Protein AF-A0AAD7DRH5-F1 (afdb_monomer)

Foldseek 3Di:
DPDDDDDQVLLVVLVVCVVVVNDLVVSCVVSVHDSVLSVVQVVCCVVPVGSDDDDPDDPDDQPDDPVLLVVLVVVCVVPVPDDLVNSQVVSCVVPVDRDDSVSNVVSD

Mean predicted aligned error: 7.99 Å

Organism: NCBI:txid1033252

Nearest PDB structures (foldseek):
  1mdm-assembly1_A  TM=5.643E-01  e=6.238E-05  Homo sapiens
  6pax-assembly1_A  TM=5.504E-01  e=7.383E-05  Homo sapiens
  1pdn-assembly1_C  TM=5.271E-01  e=7.383E-05  Drosophila melanogaster
  8b9x-assembly2_B  TM=4.716E-01  e=9.264E-02  Homo sapiens
  2k27-assembly1_A  TM=3.520E-01  e=1.922E-02  unclassified

pLDDT: mean 91.12, std 7.11, range [46.94, 96.62]

Radius of gyration: 24.06 Å; Cα contacts (8 Å, |Δi|>4): 76; chains: 1; bounding box: 48×26×57 Å

InterPro domains:
  IPR009057 Homedomain-like superfamily [SSF46689] (3-108)

Sequence (108 aa):
GNQRHISPELKRLVVVMNANCVPNPVIAVATGFHPRTVHRILETWCNTGNVVRIPLELGRPRILTSLDVSFLEGLVERTPDIYTFELQNALYAATGLEVSKNTICNTL

Solvent-accessible surface area (backbone atoms only — not comparable to full-atom values): 6775 Å² total; per-residue (Å²): 131,93,80,74,90,77,58,68,68,63,47,45,50,55,51,54,43,45,76,71,71,48,54,65,73,58,50,19,65,76,70,71,41,57,60,69,56,53,51,52,42,49,52,40,28,75,74,65,79,33,73,63,90,75,72,93,58,90,69,77,82,73,87,70,48,75,67,55,50,53,52,53,49,54,49,39,75,75,36,75,85,63,49,64,68,56,54,41,50,51,43,27,72,74,71,69,50,88,67,55,62,67,57,52,68,76,69,111

Structure (mmCIF, N/CA/C/O backbone):
data_AF-A0AAD7DRH5-F1
#
_entry.id   AF-A0AAD7DRH5-F1
#
loop_
_atom_site.group_PDB
_atom_site.id
_atom_site.type_symbol
_atom_site.label_atom_id
_atom_site.label_alt_id
_atom_site.label_comp_id
_atom_site.label_asym_id
_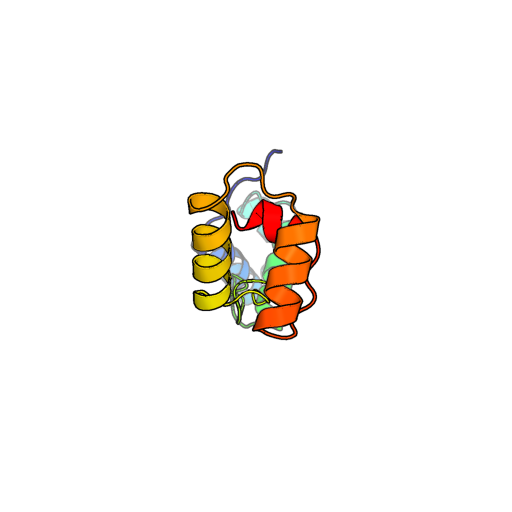atom_site.label_entity_id
_atom_site.label_seq_id
_atom_site.pdbx_PDB_ins_code
_atom_site.Cartn_x
_atom_site.Cartn_y
_atom_site.Cartn_z
_atom_site.occupancy
_atom_site.B_iso_or_equiv
_atom_site.auth_seq_id
_atom_site.auth_comp_id
_atom_site.auth_asym_id
_atom_site.auth_atom_id
_atom_site.pdbx_PDB_model_num
ATOM 1 N N . GLY A 1 1 ? 9.872 14.018 -2.523 1.00 46.94 1 GLY A N 1
ATOM 2 C CA . GLY A 1 1 ? 10.383 12.868 -3.294 1.00 46.94 1 GLY A CA 1
ATOM 3 C C . GLY A 1 1 ? 10.143 13.110 -4.770 1.00 46.94 1 GLY A C 1
ATOM 4 O O . GLY A 1 1 ? 9.019 13.421 -5.129 1.00 46.94 1 GLY A O 1
ATOM 5 N N . ASN A 1 2 ? 11.170 12.996 -5.616 1.00 65.00 2 ASN A N 1
ATOM 6 C CA . ASN A 1 2 ? 11.095 13.285 -7.059 1.00 65.00 2 ASN A CA 1
ATOM 7 C C . ASN A 1 2 ? 10.567 12.085 -7.868 1.00 65.00 2 ASN A C 1
ATOM 9 O O . ASN A 1 2 ? 11.213 11.624 -8.808 1.00 65.00 2 ASN A O 1
ATOM 13 N N . GLN A 1 3 ? 9.416 11.532 -7.484 1.00 62.97 3 GLN A N 1
ATOM 14 C CA . GLN A 1 3 ? 8.781 10.476 -8.270 1.00 62.97 3 GLN A CA 1
ATOM 15 C C . GLN A 1 3 ? 8.033 11.115 -9.442 1.00 62.97 3 GLN A C 1
ATOM 17 O O . GLN A 1 3 ? 6.992 11.737 -9.261 1.00 62.97 3 GLN A O 1
ATOM 22 N N . ARG A 1 4 ? 8.584 10.986 -10.652 1.00 74.50 4 ARG A N 1
ATOM 23 C CA . ARG A 1 4 ? 7.879 11.346 -11.887 1.00 74.50 4 ARG A CA 1
ATOM 24 C C . ARG A 1 4 ? 7.111 10.130 -12.385 1.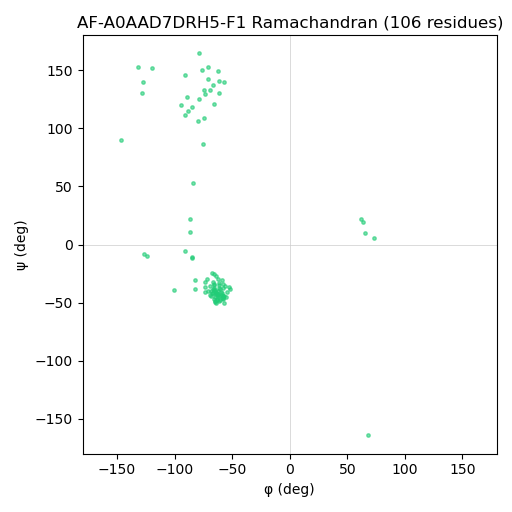00 74.50 4 ARG A C 1
ATOM 26 O O . ARG A 1 4 ? 7.693 9.057 -12.548 1.00 74.50 4 ARG A O 1
ATOM 33 N N . HIS A 1 5 ? 5.814 10.297 -12.621 1.00 82.94 5 HIS A N 1
ATOM 34 C CA . HIS A 1 5 ? 5.009 9.256 -13.246 1.00 82.94 5 HIS A CA 1
ATOM 35 C C . HIS A 1 5 ? 5.482 9.047 -14.690 1.00 82.94 5 HIS A C 1
ATOM 37 O O . HIS A 1 5 ? 5.473 9.976 -15.495 1.00 82.94 5 HIS A O 1
ATOM 43 N N . ILE A 1 6 ? 5.907 7.825 -15.009 1.00 87.00 6 ILE A N 1
ATOM 44 C CA . ILE A 1 6 ? 6.275 7.430 -16.371 1.00 87.00 6 ILE A CA 1
ATOM 45 C C . ILE A 1 6 ? 5.049 6.791 -17.008 1.00 87.00 6 ILE A C 1
ATOM 47 O O . ILE A 1 6 ? 4.559 5.773 -16.504 1.00 87.00 6 ILE A O 1
ATOM 51 N N . SER A 1 7 ? 4.583 7.373 -18.113 1.00 90.00 7 SER A N 1
ATOM 52 C CA . SER A 1 7 ? 3.406 6.875 -18.814 1.00 90.00 7 SER A CA 1
ATOM 53 C C . SER A 1 7 ? 3.622 5.441 -19.334 1.00 90.00 7 SER A C 1
ATOM 55 O O . SER A 1 7 ? 4.757 5.049 -19.639 1.00 90.00 7 SER A O 1
ATOM 57 N N . PRO A 1 8 ? 2.564 4.617 -19.422 1.00 90.94 8 PRO A N 1
ATOM 58 C CA . PRO A 1 8 ? 2.667 3.261 -19.953 1.00 90.94 8 PRO A CA 1
ATOM 59 C C . PRO A 1 8 ? 3.209 3.218 -21.386 1.00 90.94 8 PRO A C 1
ATOM 61 O O . PRO A 1 8 ? 3.948 2.296 -21.720 1.00 90.94 8 PRO A O 1
ATOM 64 N N . GLU A 1 9 ? 2.899 4.215 -22.219 1.00 92.31 9 GLU A N 1
ATOM 65 C CA . GLU A 1 9 ? 3.367 4.298 -23.610 1.00 92.31 9 GLU A CA 1
ATOM 66 C C . GLU A 1 9 ? 4.894 4.365 -23.684 1.00 92.31 9 GLU A C 1
ATOM 68 O O . GLU A 1 9 ? 5.510 3.615 -24.439 1.00 92.31 9 GLU A O 1
ATOM 73 N N . LEU A 1 10 ? 5.522 5.182 -22.834 1.00 92.50 10 LEU A N 1
ATOM 74 C CA . LEU A 1 10 ? 6.982 5.286 -22.785 1.00 92.50 10 LEU A CA 1
ATOM 75 C C . LEU A 1 10 ? 7.641 3.991 -22.296 1.00 92.50 10 LEU A C 1
ATOM 77 O O . LEU A 1 10 ? 8.732 3.637 -22.739 1.00 92.50 10 LEU A O 1
ATOM 81 N N . LYS A 1 11 ? 6.978 3.241 -21.408 1.00 93.94 11 LYS A N 1
ATOM 82 C CA . LYS A 1 11 ? 7.463 1.917 -20.987 1.00 93.94 11 LYS A CA 1
ATOM 83 C C . LYS A 1 11 ? 7.353 0.894 -22.120 1.00 93.94 11 LYS A C 1
ATOM 85 O O . LYS A 1 11 ? 8.239 0.057 -22.255 1.00 93.94 11 LYS A O 1
ATOM 90 N N . ARG A 1 12 ? 6.307 0.972 -22.954 1.00 95.19 12 ARG A N 1
ATOM 91 C CA . ARG A 1 12 ? 6.177 0.126 -24.156 1.00 95.19 12 ARG A CA 1
ATOM 92 C C . ARG A 1 12 ? 7.274 0.422 -25.169 1.00 95.19 12 ARG A C 1
ATOM 94 O O . ARG A 1 12 ? 7.820 -0.521 -25.725 1.00 95.19 12 ARG A O 1
ATOM 101 N N . LEU A 1 13 ? 7.653 1.690 -25.349 1.00 94.75 13 LEU A N 1
ATOM 102 C CA . LEU A 1 13 ? 8.771 2.058 -26.223 1.00 94.75 13 LEU A CA 1
ATOM 103 C C . LEU A 1 13 ? 10.066 1.332 -25.822 1.00 94.75 13 LEU A C 1
ATOM 105 O O . LEU A 1 13 ? 10.723 0.751 -26.677 1.00 94.75 13 LEU A O 1
ATOM 109 N N . VAL A 1 14 ? 10.386 1.284 -24.523 1.00 94.56 14 VAL A N 1
ATOM 110 C CA . VAL A 1 14 ? 11.552 0.544 -23.999 1.00 94.56 14 VAL A CA 1
ATOM 111 C C . VAL A 1 14 ? 11.507 -0.939 -24.383 1.00 94.56 14 VAL A C 1
ATOM 113 O O . VAL A 1 14 ? 12.515 -1.488 -24.826 1.00 94.56 14 VAL A O 1
ATOM 116 N N . VAL A 1 15 ? 10.343 -1.580 -24.248 1.00 95.25 15 VAL A N 1
ATOM 117 C CA . VAL A 1 15 ? 10.151 -2.991 -24.624 1.00 95.25 15 VAL A CA 1
ATOM 118 C C . VAL A 1 15 ? 10.321 -3.190 -26.130 1.00 95.25 15 VAL A C 1
ATOM 120 O O . VAL A 1 15 ? 11.029 -4.103 -26.544 1.00 95.25 15 VAL A O 1
ATOM 123 N N . VAL A 1 16 ? 9.733 -2.318 -26.955 1.00 96.19 16 VAL A N 1
ATOM 124 C CA . VAL A 1 16 ? 9.859 -2.380 -28.420 1.00 96.19 16 VAL A CA 1
ATOM 125 C C . VAL A 1 16 ? 11.315 -2.206 -28.852 1.00 96.19 16 VAL A C 1
ATOM 127 O O . VAL A 1 16 ? 11.794 -2.960 -29.694 1.00 96.19 16 VAL A O 1
ATOM 130 N N . MET A 1 17 ? 12.054 -1.262 -28.265 1.00 95.50 17 MET A N 1
ATOM 131 C CA . MET A 1 17 ? 13.478 -1.080 -28.567 1.00 95.50 17 MET A CA 1
ATOM 132 C C . MET A 1 17 ? 14.298 -2.322 -28.200 1.00 95.50 17 MET A C 1
ATOM 134 O O . MET A 1 17 ? 15.136 -2.756 -28.986 1.00 95.50 17 MET A O 1
ATOM 138 N N . ASN A 1 18 ? 14.029 -2.930 -27.043 1.00 95.38 18 ASN A N 1
ATOM 139 C CA . ASN A 1 18 ? 14.710 -4.156 -26.634 1.00 95.38 18 ASN A CA 1
ATOM 140 C C . ASN A 1 18 ? 14.380 -5.346 -27.553 1.00 95.38 18 ASN A C 1
ATOM 142 O O . ASN A 1 18 ? 15.284 -6.092 -27.918 1.00 95.38 18 ASN A O 1
ATOM 146 N N . ALA A 1 19 ? 13.124 -5.475 -27.995 1.00 94.06 19 ALA A N 1
ATOM 147 C CA . ALA A 1 19 ? 12.701 -6.500 -28.952 1.00 94.06 19 ALA A CA 1
ATOM 148 C C . ALA A 1 19 ? 13.368 -6.346 -30.333 1.00 94.06 19 ALA A C 1
ATOM 150 O O . ALA A 1 19 ? 13.584 -7.335 -31.024 1.00 94.06 19 ALA A O 1
ATOM 151 N N . ASN A 1 20 ? 13.751 -5.122 -30.707 1.00 95.69 20 ASN A N 1
ATOM 152 C CA . ASN A 1 20 ? 14.542 -4.824 -31.906 1.00 95.69 20 ASN A CA 1
ATOM 153 C C . ASN A 1 20 ? 16.065 -4.926 -31.667 1.00 95.69 20 ASN A C 1
ATOM 155 O O . ASN A 1 20 ? 16.849 -4.319 -32.393 1.00 95.69 20 ASN A O 1
ATOM 159 N N . CYS A 1 21 ? 16.495 -5.665 -30.639 1.00 92.75 21 CYS A N 1
ATOM 160 C CA . CYS A 1 21 ? 17.902 -5.907 -30.300 1.00 92.75 21 CYS A CA 1
ATOM 161 C C . CYS A 1 21 ? 18.715 -4.646 -29.947 1.00 92.75 21 CYS A C 1
ATOM 163 O O . CYS A 1 21 ? 19.946 -4.667 -30.010 1.00 92.75 21 CYS A O 1
ATOM 165 N N . VAL 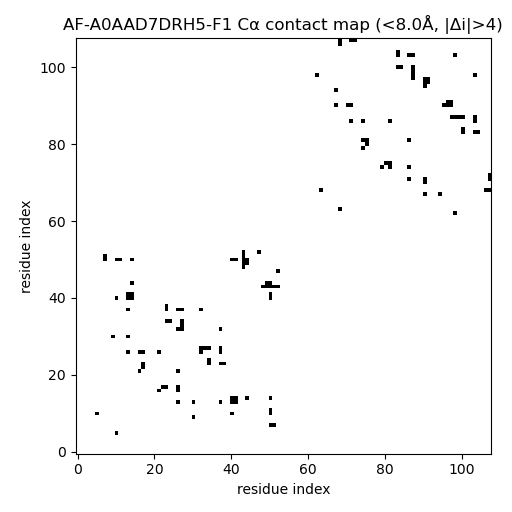A 1 22 ? 18.068 -3.547 -29.538 1.00 94.50 22 VAL A N 1
ATOM 166 C CA . VAL A 1 22 ? 18.792 -2.362 -29.058 1.00 94.50 22 VAL A CA 1
ATOM 167 C C . VAL A 1 22 ? 19.361 -2.648 -27.660 1.00 94.50 22 VAL A C 1
ATOM 169 O O . VAL A 1 22 ? 18.620 -3.071 -26.766 1.00 94.50 22 VAL A O 1
ATOM 172 N N . PRO A 1 23 ? 20.660 -2.404 -27.415 1.00 94.06 23 PRO A N 1
ATOM 173 C CA . PRO A 1 23 ? 21.264 -2.666 -26.115 1.00 94.06 23 PRO A CA 1
ATOM 174 C C . PRO A 1 23 ? 20.777 -1.669 -25.049 1.00 94.06 23 PRO A C 1
ATOM 176 O O . PRO A 1 23 ? 20.635 -0.471 -25.301 1.00 94.06 23 PRO A O 1
ATOM 179 N N . ASN A 1 24 ? 20.583 -2.150 -23.817 1.00 92.75 24 ASN A N 1
ATOM 180 C CA . ASN A 1 24 ? 20.009 -1.378 -22.704 1.00 92.75 24 ASN A CA 1
ATOM 181 C C . ASN A 1 24 ? 20.669 -0.007 -22.430 1.00 92.75 24 ASN A C 1
ATOM 183 O O . ASN A 1 24 ? 19.929 0.934 -22.133 1.00 92.75 24 ASN A O 1
ATOM 187 N N . PRO A 1 25 ? 22.008 0.167 -22.528 1.00 93.75 25 PRO A N 1
ATOM 188 C CA . PRO A 1 25 ? 22.634 1.480 -22.362 1.00 93.75 25 PRO A CA 1
ATOM 189 C C . PRO A 1 25 ? 22.171 2.500 -23.409 1.00 93.75 25 PRO A C 1
ATOM 191 O O . PRO A 1 25 ? 21.954 3.661 -23.079 1.00 93.75 25 PRO A O 1
ATOM 194 N N . VAL A 1 26 ? 21.961 2.061 -24.653 1.00 94.31 26 VAL A N 1
ATOM 195 C CA . VAL A 1 26 ? 21.485 2.922 -25.746 1.00 94.31 26 VAL A CA 1
ATOM 196 C C . VAL A 1 26 ? 20.020 3.289 -25.534 1.00 94.31 26 VAL A C 1
ATOM 198 O O . VAL A 1 26 ? 19.655 4.450 -25.699 1.00 94.31 26 VAL A O 1
ATOM 201 N N . ILE A 1 27 ? 19.198 2.338 -25.081 1.00 93.44 27 ILE A N 1
ATOM 202 C CA . ILE A 1 27 ? 17.801 2.603 -24.708 1.00 93.44 27 ILE A CA 1
ATOM 203 C C . ILE A 1 27 ? 17.736 3.666 -23.605 1.00 93.44 27 ILE A C 1
ATOM 205 O O . ILE A 1 27 ? 16.977 4.620 -23.723 1.00 93.44 27 ILE A O 1
ATOM 209 N N . ALA A 1 28 ? 18.562 3.543 -22.561 1.00 93.75 28 ALA A N 1
ATOM 210 C CA . ALA A 1 28 ? 18.600 4.495 -21.451 1.00 93.75 28 ALA A CA 1
ATOM 211 C C . ALA A 1 28 ? 18.924 5.927 -21.912 1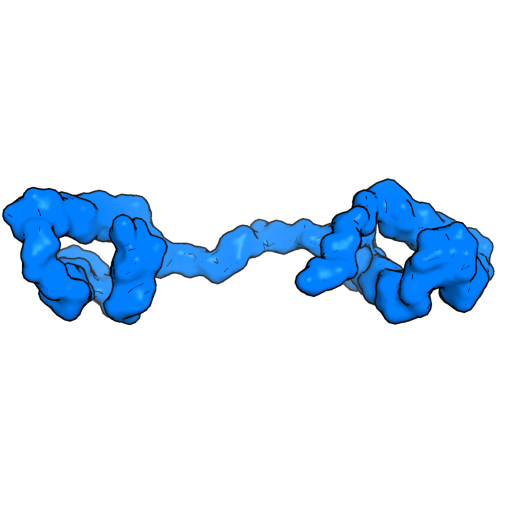.00 93.75 28 ALA A C 1
ATOM 213 O O . ALA A 1 28 ? 18.262 6.873 -21.483 1.00 93.75 28 ALA A O 1
ATOM 214 N N . VAL A 1 29 ? 19.899 6.079 -22.816 1.00 94.06 29 VAL A N 1
ATOM 215 C CA . VAL A 1 29 ? 20.255 7.378 -23.407 1.00 94.06 29 VAL A CA 1
ATOM 216 C C . VAL A 1 29 ? 19.112 7.918 -24.269 1.00 94.06 29 VAL A C 1
ATOM 218 O O . VAL A 1 29 ? 18.726 9.072 -24.109 1.00 94.06 29 VAL A O 1
ATOM 221 N N . ALA A 1 30 ? 18.527 7.086 -25.133 1.00 92.62 30 ALA A N 1
ATOM 222 C CA . ALA A 1 30 ? 17.467 7.493 -26.052 1.00 92.62 30 ALA A CA 1
ATOM 223 C C . ALA A 1 30 ? 16.159 7.883 -25.342 1.00 92.62 30 ALA A C 1
ATOM 225 O O . ALA A 1 30 ? 15.500 8.836 -25.748 1.00 92.62 30 ALA A O 1
ATOM 226 N N . THR A 1 31 ? 15.776 7.173 -24.276 1.00 89.94 31 THR A N 1
ATOM 227 C CA . THR A 1 31 ? 14.550 7.471 -23.517 1.00 89.94 31 THR A CA 1
ATOM 228 C C . THR A 1 31 ? 14.776 8.438 -22.353 1.00 89.94 31 THR A C 1
ATOM 230 O O . THR A 1 31 ? 13.821 8.795 -21.665 1.00 89.94 31 THR A O 1
ATOM 233 N N . GLY A 1 32 ? 16.027 8.817 -22.067 1.00 91.12 32 GLY A N 1
ATOM 234 C CA . GLY A 1 32 ? 16.393 9.631 -20.902 1.00 91.12 32 GLY A CA 1
ATOM 235 C C . GLY A 1 32 ? 16.118 8.947 -19.557 1.00 91.12 32 GLY A C 1
ATOM 236 O O . GLY A 1 32 ? 15.999 9.613 -18.526 1.00 91.12 32 GLY A O 1
ATOM 237 N N . PHE A 1 33 ? 15.969 7.619 -19.544 1.00 91.44 33 PHE A N 1
ATOM 238 C CA . PHE A 1 33 ? 15.713 6.861 -18.324 1.00 91.44 33 PHE A CA 1
ATOM 239 C C . PHE A 1 33 ? 17.010 6.408 -17.676 1.00 91.44 33 PHE A C 1
ATOM 241 O O . PHE A 1 33 ? 17.968 6.021 -18.335 1.00 91.44 33 PHE A O 1
ATOM 248 N N . HIS A 1 34 ? 17.015 6.364 -16.346 1.00 92.44 34 HIS A N 1
ATOM 249 C CA . HIS A 1 34 ? 18.110 5.737 -15.624 1.00 92.44 34 HIS A CA 1
ATOM 250 C C . HIS A 1 34 ? 18.204 4.239 -16.006 1.00 92.44 34 HIS A C 1
ATOM 252 O O . HIS A 1 34 ? 17.162 3.579 -16.069 1.00 92.44 34 HIS A O 1
ATOM 258 N N . PRO A 1 35 ? 19.404 3.648 -16.176 1.00 93.25 35 PRO A N 1
ATOM 259 C CA . PRO A 1 35 ? 19.563 2.239 -16.567 1.00 93.25 35 PRO A CA 1
ATOM 260 C C . PRO A 1 35 ? 18.794 1.245 -15.681 1.00 93.25 35 PRO A C 1
ATOM 262 O O . PRO A 1 35 ? 18.199 0.289 -16.170 1.00 93.25 35 PRO A O 1
ATOM 265 N N . ARG A 1 36 ? 18.721 1.517 -14.370 1.00 93.38 36 ARG A N 1
ATOM 266 C CA . ARG A 1 36 ? 17.884 0.752 -13.419 1.00 93.38 36 ARG A CA 1
ATOM 267 C C . ARG A 1 36 ? 16.395 0.740 -13.790 1.00 93.38 36 ARG A C 1
ATOM 269 O O . ARG A 1 36 ? 15.737 -0.276 -13.608 1.00 93.38 36 ARG A O 1
ATOM 276 N N . THR A 1 37 ? 15.860 1.849 -14.299 1.00 92.81 37 THR A N 1
ATOM 277 C CA . THR A 1 37 ? 14.458 1.947 -14.734 1.00 92.81 37 THR A CA 1
ATOM 278 C C . THR A 1 37 ? 14.219 1.088 -15.967 1.00 92.81 37 THR A C 1
ATOM 280 O O . THR A 1 37 ? 13.245 0.343 -15.993 1.00 92.81 37 THR A O 1
ATOM 283 N N . VAL A 1 38 ? 15.129 1.141 -16.946 1.00 94.69 38 VAL A N 1
ATOM 284 C CA . VAL A 1 38 ? 15.086 0.285 -18.143 1.00 94.69 38 VAL A CA 1
ATOM 285 C C . VAL A 1 38 ? 15.086 -1.185 -17.733 1.00 94.69 38 VAL A C 1
ATOM 287 O O . VAL A 1 38 ? 14.186 -1.926 -18.115 1.00 94.69 38 VAL A O 1
ATOM 290 N N . HIS A 1 39 ? 16.023 -1.585 -16.870 1.00 95.12 39 HIS A N 1
ATOM 291 C CA . HIS A 1 39 ? 16.103 -2.957 -16.374 1.00 95.12 39 HIS A CA 1
ATOM 292 C C . HIS A 1 39 ? 14.809 -3.405 -15.676 1.00 95.12 39 HIS A C 1
ATOM 294 O O . HIS A 1 39 ? 14.280 -4.463 -15.991 1.00 95.12 39 HIS A O 1
ATOM 300 N N . ARG A 1 40 ? 14.241 -2.571 -14.796 1.00 93.88 40 ARG A N 1
ATOM 301 C CA . ARG A 1 40 ? 13.000 -2.884 -14.068 1.00 93.88 40 ARG A CA 1
ATOM 302 C C . ARG A 1 40 ? 11.771 -2.988 -14.980 1.00 93.88 40 ARG A C 1
ATOM 304 O O . ARG A 1 40 ? 10.872 -3.784 -14.702 1.00 93.88 40 ARG A O 1
ATOM 311 N N . ILE A 1 41 ? 11.705 -2.183 -16.044 1.00 94.50 41 ILE A N 1
ATOM 312 C CA . ILE A 1 41 ? 10.642 -2.280 -17.059 1.00 94.50 41 ILE A CA 1
ATOM 313 C C . ILE A 1 41 ? 10.756 -3.617 -17.796 1.00 94.50 41 ILE A C 1
ATOM 315 O O . ILE A 1 41 ? 9.759 -4.327 -17.896 1.00 94.50 41 ILE A O 1
ATOM 319 N N . LEU A 1 42 ? 11.960 -3.979 -18.252 1.00 94.94 42 LEU A N 1
ATOM 320 C CA . LEU A 1 42 ? 12.201 -5.235 -18.966 1.00 94.94 42 LEU A CA 1
ATOM 321 C C . LEU A 1 42 ? 11.962 -6.458 -18.075 1.00 94.94 42 LEU A C 1
ATOM 323 O O . LEU A 1 42 ? 11.288 -7.386 -18.496 1.00 94.94 42 LEU A O 1
ATOM 327 N N . GLU A 1 43 ? 12.416 -6.437 -16.823 1.00 95.19 43 GLU A N 1
ATOM 328 C CA . GLU A 1 43 ? 12.126 -7.491 -15.844 1.00 95.19 43 GLU A CA 1
ATOM 329 C C . GLU A 1 43 ? 10.612 -7.662 -15.640 1.00 95.19 43 GLU A C 1
ATOM 331 O O . GLU A 1 43 ? 10.090 -8.775 -15.623 1.00 95.19 43 GLU A O 1
ATOM 336 N N . THR A 1 44 ? 9.879 -6.551 -15.519 1.00 94.50 44 THR A N 1
ATOM 337 C CA . THR A 1 44 ? 8.417 -6.594 -15.382 1.00 94.50 44 THR A CA 1
ATOM 338 C C . THR A 1 44 ? 7.757 -7.179 -16.629 1.00 94.50 44 THR A C 1
ATOM 340 O O . THR A 1 44 ? 6.855 -8.006 -16.493 1.00 94.50 44 THR A O 1
ATOM 343 N N . TRP A 1 45 ? 8.233 -6.812 -17.820 1.00 94.62 45 TRP A N 1
ATOM 344 C CA . TRP A 1 45 ? 7.767 -7.379 -19.082 1.00 94.62 45 TRP A CA 1
ATOM 345 C C . TRP A 1 45 ? 8.032 -8.886 -19.169 1.00 94.62 45 TRP A C 1
ATOM 347 O O . TRP A 1 45 ? 7.102 -9.640 -19.436 1.00 94.62 45 TRP A O 1
ATOM 357 N N . CYS A 1 46 ? 9.250 -9.342 -18.861 1.00 93.25 46 CYS A N 1
ATOM 358 C CA . CYS A 1 46 ? 9.602 -10.764 -18.875 1.00 93.25 46 CYS A CA 1
ATOM 359 C C . CYS A 1 46 ? 8.759 -11.588 -17.893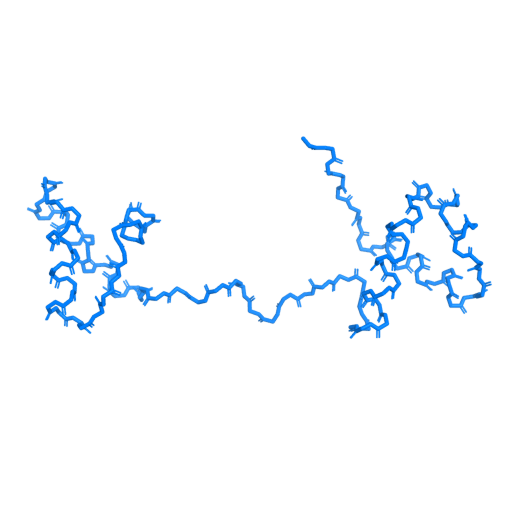 1.00 93.25 46 CYS A C 1
ATOM 361 O O . CYS A 1 46 ? 8.366 -12.704 -18.214 1.00 93.25 46 CYS A O 1
ATOM 363 N N . ASN A 1 47 ? 8.452 -11.036 -16.717 1.00 92.88 47 ASN A N 1
ATOM 364 C CA . ASN A 1 47 ? 7.713 -11.759 -15.682 1.00 92.88 47 ASN A CA 1
ATOM 365 C C . ASN A 1 47 ? 6.192 -11.750 -15.888 1.00 92.88 47 ASN A C 1
ATOM 367 O O . ASN A 1 47 ? 5.516 -12.665 -15.430 1.00 92.88 47 ASN A O 1
ATOM 371 N N . THR A 1 48 ? 5.631 -10.701 -16.499 1.00 90.88 48 THR A N 1
ATOM 372 C CA . THR A 1 48 ? 4.167 -10.484 -16.522 1.00 90.88 48 THR A CA 1
ATOM 373 C C . THR A 1 48 ? 3.564 -10.345 -17.918 1.00 90.88 48 THR A C 1
ATOM 375 O O . THR A 1 48 ? 2.343 -10.281 -18.043 1.00 90.88 48 THR A O 1
ATOM 378 N N . GLY A 1 49 ? 4.388 -10.220 -18.962 1.00 91.25 49 GLY A N 1
ATOM 379 C CA . GLY A 1 49 ? 3.937 -9.870 -20.313 1.00 91.25 49 GLY A CA 1
ATOM 380 C C . GLY A 1 49 ? 3.350 -8.458 -20.425 1.00 91.25 49 GLY A C 1
ATOM 381 O O . GLY A 1 49 ? 2.757 -8.115 -21.442 1.00 91.25 49 GLY A O 1
ATOM 382 N N . ASN A 1 50 ? 3.482 -7.632 -19.381 1.00 91.12 50 ASN A N 1
ATOM 383 C CA . ASN A 1 50 ? 2.940 -6.281 -19.316 1.00 91.12 50 ASN A CA 1
ATOM 384 C C . ASN A 1 50 ? 3.993 -5.281 -18.830 1.00 91.12 50 ASN A C 1
ATOM 386 O O . ASN A 1 50 ? 4.911 -5.604 -18.084 1.00 91.12 50 ASN A O 1
ATOM 390 N N . VAL A 1 51 ? 3.847 -4.020 -19.241 1.00 90.06 51 VAL A N 1
ATOM 391 C CA . VAL A 1 51 ? 4.739 -2.918 -18.820 1.00 90.06 51 VAL A CA 1
ATOM 392 C C . VAL A 1 51 ? 4.336 -2.280 -17.487 1.00 90.06 51 VAL A C 1
ATOM 394 O O . VAL A 1 51 ? 5.072 -1.472 -16.914 1.00 90.06 51 VAL A O 1
ATOM 397 N N . VAL A 1 52 ? 3.144 -2.613 -16.997 1.00 88.19 52 VAL A N 1
ATOM 398 C CA . VAL A 1 52 ? 2.597 -2.160 -15.719 1.00 88.19 52 VAL A CA 1
ATOM 399 C C . VAL A 1 52 ? 2.151 -3.395 -14.955 1.00 88.19 52 VAL A C 1
ATOM 401 O O . VAL A 1 52 ? 1.429 -4.229 -15.493 1.00 88.19 52 VAL A O 1
ATOM 404 N N . ARG A 1 53 ? 2.573 -3.500 -13.693 1.00 83.75 53 ARG A N 1
ATOM 405 C CA . ARG A 1 53 ? 2.050 -4.523 -12.788 1.00 83.75 53 ARG A CA 1
ATOM 406 C C . ARG A 1 53 ? 0.648 -4.104 -12.373 1.00 83.75 53 ARG A C 1
ATOM 408 O O . ARG A 1 53 ? 0.501 -3.134 -11.633 1.00 83.75 53 ARG A O 1
ATOM 415 N N . ILE A 1 54 ? -0.350 -4.814 -12.877 1.00 82.62 54 ILE A N 1
ATOM 416 C CA . ILE A 1 54 ? -1.728 -4.691 -12.412 1.00 82.62 54 ILE A CA 1
ATOM 417 C C . ILE A 1 54 ? -1.864 -5.677 -11.247 1.00 82.62 54 ILE A C 1
ATOM 419 O O . ILE A 1 54 ? -1.659 -6.873 -11.459 1.00 82.62 54 ILE A O 1
ATOM 423 N N . PRO A 1 55 ? -2.102 -5.208 -10.011 1.00 80.12 55 PRO A N 1
ATOM 424 C CA . PRO A 1 55 ? -2.316 -6.114 -8.893 1.00 80.12 55 PRO A CA 1
ATOM 425 C C . PRO A 1 55 ? -3.624 -6.888 -9.105 1.00 80.12 55 PRO A C 1
ATOM 427 O O . PRO A 1 55 ? -4.620 -6.303 -9.524 1.00 80.12 55 PRO A O 1
ATOM 430 N N . LEU A 1 56 ? -3.611 -8.194 -8.819 1.00 82.94 56 LEU A N 1
ATOM 431 C CA . LEU A 1 56 ? -4.813 -9.038 -8.881 1.00 82.94 56 LEU A CA 1
ATOM 432 C C . LEU A 1 56 ? -5.844 -8.617 -7.828 1.00 82.94 56 LEU A C 1
ATOM 434 O O . LEU A 1 56 ? -7.038 -8.593 -8.104 1.00 82.94 56 LEU A O 1
ATOM 438 N N . GLU A 1 57 ? -5.366 -8.234 -6.644 1.00 81.38 57 GLU A N 1
ATOM 439 C CA . GLU A 1 57 ? -6.184 -7.750 -5.537 1.00 81.38 57 GLU A CA 1
ATOM 440 C C . GLU A 1 57 ? -5.651 -6.404 -5.041 1.00 81.38 57 GLU A C 1
ATOM 442 O O . GLU A 1 57 ? -4.438 -6.176 -4.954 1.00 81.38 57 GLU A O 1
ATOM 447 N N . LEU A 1 58 ? -6.565 -5.486 -4.724 1.00 76.81 58 LEU A N 1
ATOM 448 C CA . LEU A 1 58 ? -6.228 -4.168 -4.194 1.00 76.81 58 LEU A CA 1
ATOM 449 C C . LEU A 1 58 ? -5.812 -4.281 -2.723 1.00 76.81 58 LEU A C 1
ATOM 451 O O . LEU A 1 58 ? -6.609 -4.083 -1.811 1.00 76.81 58 LEU A O 1
ATOM 455 N N . GLY A 1 59 ? -4.528 -4.559 -2.506 1.00 82.31 59 GLY A N 1
ATOM 456 C CA . GLY A 1 59 ? -3.940 -4.613 -1.171 1.00 82.31 59 GLY A CA 1
ATOM 457 C C . GLY A 1 59 ? -4.454 -5.784 -0.332 1.00 82.31 59 GLY A C 1
ATOM 458 O O . GLY A 1 59 ? -5.001 -6.754 -0.845 1.00 82.31 59 GLY A O 1
ATOM 459 N N . ARG A 1 60 ? -4.224 -5.709 0.983 1.00 81.00 60 ARG A N 1
ATOM 460 C CA . ARG A 1 60 ? -4.687 -6.732 1.926 1.00 81.00 60 ARG A CA 1
ATOM 461 C C . ARG A 1 60 ? -6.203 -6.583 2.132 1.00 81.00 60 ARG A C 1
ATOM 463 O O . ARG A 1 60 ? -6.635 -5.459 2.405 1.00 81.00 60 ARG A O 1
ATOM 470 N N . PRO A 1 61 ? -6.992 -7.673 2.074 1.00 84.81 61 PRO A N 1
ATOM 471 C CA . PRO A 1 61 ? -8.423 -7.605 2.342 1.00 84.81 61 PRO A CA 1
ATOM 472 C C . PRO A 1 61 ? -8.685 -7.027 3.735 1.00 84.81 61 PRO A C 1
ATOM 474 O O . PRO A 1 61 ? 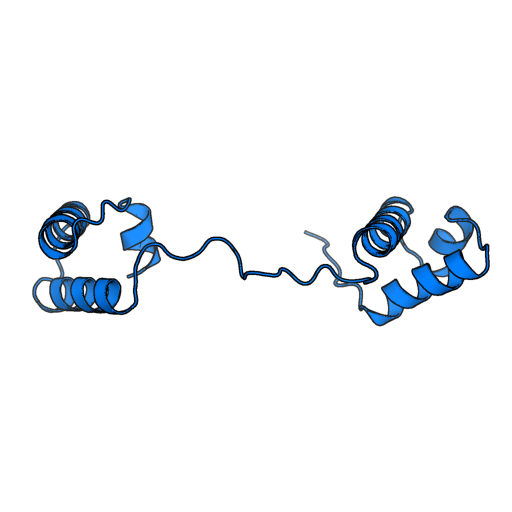-7.967 -7.322 4.698 1.00 84.81 61 PRO A O 1
ATOM 477 N N . ARG A 1 62 ? -9.707 -6.171 3.833 1.00 87.88 62 ARG A N 1
ATOM 478 C CA . ARG A 1 62 ? -10.140 -5.608 5.114 1.00 87.88 62 ARG A CA 1
ATOM 479 C C . ARG A 1 62 ? -10.768 -6.717 5.954 1.00 87.88 62 ARG A C 1
ATOM 481 O O . ARG A 1 62 ? -11.581 -7.483 5.452 1.00 87.88 62 ARG A O 1
ATOM 488 N N . ILE A 1 63 ? -10.368 -6.786 7.221 1.00 89.94 63 ILE A N 1
ATOM 489 C CA . ILE A 1 63 ? -10.910 -7.756 8.185 1.00 89.94 63 ILE A CA 1
ATOM 490 C C . ILE A 1 63 ? -12.328 -7.353 8.609 1.00 89.94 63 ILE A C 1
ATOM 492 O O . ILE A 1 63 ? -13.175 -8.219 8.781 1.00 89.94 63 ILE A O 1
ATOM 496 N N . LEU A 1 64 ? -12.582 -6.047 8.748 1.00 91.94 64 LEU A N 1
ATOM 497 C CA . LEU A 1 64 ? -13.905 -5.511 9.063 1.00 91.94 64 LEU A CA 1
ATOM 498 C C . LEU A 1 64 ? -14.776 -5.477 7.808 1.00 91.94 64 LEU A C 1
ATOM 500 O O . LEU A 1 64 ? -14.398 -4.878 6.794 1.00 91.94 64 LEU A O 1
ATOM 504 N N . THR A 1 65 ? -15.947 -6.100 7.892 1.00 93.31 65 THR A N 1
ATOM 505 C CA . THR A 1 65 ? -16.994 -6.010 6.876 1.00 93.31 65 THR A CA 1
ATOM 506 C C . THR A 1 65 ? -17.768 -4.700 7.012 1.00 93.31 65 THR A C 1
ATOM 508 O O . THR A 1 65 ? -17.711 -4.029 8.038 1.00 93.31 65 THR A O 1
ATOM 511 N N . SER A 1 66 ? -18.535 -4.331 5.983 1.00 92.94 66 SER A N 1
ATOM 512 C CA . SER A 1 66 ? -19.407 -3.145 6.049 1.00 92.94 66 SER A CA 1
ATOM 513 C C . SER A 1 66 ? -20.399 -3.180 7.220 1.00 92.94 66 SER A C 1
ATOM 515 O O . SER A 1 66 ? -20.639 -2.147 7.834 1.00 92.94 66 SER A O 1
ATOM 517 N N . LEU A 1 67 ? -20.913 -4.363 7.576 1.00 94.69 67 LEU A N 1
ATOM 518 C CA . LEU A 1 67 ? -21.838 -4.527 8.696 1.00 94.69 67 LEU A CA 1
ATOM 519 C C . LEU A 1 67 ? -21.147 -4.281 10.043 1.00 94.69 67 LEU A C 1
ATOM 521 O O . LEU A 1 67 ? -21.724 -3.633 10.913 1.00 94.69 67 LEU A O 1
ATOM 525 N N . ASP A 1 68 ? -19.904 -4.748 10.193 1.00 94.81 68 ASP A N 1
ATOM 526 C CA . ASP A 1 68 ? -19.099 -4.508 11.396 1.00 94.81 68 ASP A CA 1
ATOM 527 C C . ASP A 1 68 ? -18.838 -3.012 11.594 1.00 94.81 68 ASP A C 1
ATOM 529 O O . ASP A 1 68 ? -18.900 -2.509 12.713 1.00 94.81 68 ASP A O 1
ATOM 533 N N . VAL A 1 69 ? -18.573 -2.291 10.499 1.00 95.19 69 VAL A N 1
ATOM 534 C CA . VAL A 1 69 ? -18.365 -0.839 10.533 1.00 95.19 69 VAL A CA 1
ATOM 535 C C . VAL A 1 69 ? -19.642 -0.119 10.949 1.00 95.19 69 VAL A C 1
ATOM 537 O O . VAL A 1 69 ? -19.599 0.649 11.903 1.00 95.19 69 VAL A O 1
ATOM 540 N N . SER A 1 70 ? -20.784 -0.425 10.329 1.00 95.81 70 SER A N 1
ATOM 541 C CA . SER A 1 70 ? -22.062 0.190 10.712 1.00 95.81 70 SER A CA 1
ATOM 542 C C . SER A 1 70 ? -22.466 -0.126 12.155 1.00 95.81 70 SER A C 1
ATOM 544 O O . SER A 1 70 ? -23.061 0.707 12.835 1.00 95.81 70 SER A O 1
ATOM 546 N N . PHE A 1 71 ? -22.120 -1.314 12.657 1.00 95.00 71 PHE A N 1
ATOM 547 C CA . PHE A 1 71 ? -22.303 -1.649 14.067 1.00 95.00 71 PHE A CA 1
ATOM 548 C C . PHE A 1 71 ? -21.455 -0.752 14.981 1.00 95.00 71 PHE A C 1
ATOM 550 O O . PHE A 1 71 ? -21.975 -0.210 15.956 1.00 95.00 71 PHE A O 1
ATOM 557 N N . LEU A 1 72 ? -20.170 -0.562 14.660 1.00 95.00 72 LEU A N 1
ATOM 558 C CA . LEU A 1 72 ? -19.275 0.324 15.410 1.00 95.00 72 LEU A CA 1
ATOM 559 C C . LEU A 1 72 ? -19.736 1.789 15.358 1.00 95.00 72 LEU A C 1
ATOM 561 O O . LEU A 1 72 ? -19.742 2.451 16.394 1.00 95.00 72 LEU A O 1
ATOM 565 N N . GLU A 1 73 ? -20.165 2.277 14.192 1.00 96.12 73 GLU A N 1
ATOM 566 C CA . GLU A 1 73 ? -20.729 3.623 14.019 1.00 96.12 73 GLU A CA 1
ATOM 567 C C . GLU A 1 73 ? -21.952 3.824 14.922 1.00 96.12 73 GLU A C 1
ATOM 569 O O . GLU A 1 73 ? -21.999 4.786 15.684 1.00 96.12 73 GLU A O 1
ATOM 574 N N . GLY A 1 74 ? -22.884 2.864 14.951 1.00 95.69 74 GLY A N 1
ATOM 575 C CA . GLY A 1 74 ? -24.057 2.930 15.827 1.00 95.69 74 GLY A CA 1
ATOM 576 C C . GLY A 1 74 ? -23.719 2.940 17.325 1.00 95.69 74 GLY A C 1
ATOM 577 O O . GLY A 1 74 ? -24.443 3.535 18.129 1.00 95.69 74 GLY A O 1
ATOM 578 N N . LEU A 1 75 ? -22.607 2.316 17.734 1.00 94.94 75 LEU A N 1
ATOM 579 C CA . LEU A 1 75 ? -22.128 2.401 19.117 1.00 94.94 75 LEU A CA 1
ATOM 580 C C . LEU A 1 75 ? -21.606 3.799 19.455 1.00 94.94 75 LEU A C 1
ATOM 582 O O . LEU A 1 75 ? -21.934 4.311 20.525 1.00 94.94 75 LEU A O 1
ATOM 586 N N . VAL A 1 76 ? -20.842 4.412 18.548 1.00 95.81 76 VAL A N 1
ATOM 587 C CA . VAL A 1 76 ? -20.319 5.775 18.715 1.00 95.81 76 VAL A CA 1
ATOM 588 C C . VAL A 1 76 ? -21.447 6.806 18.687 1.00 95.81 76 VAL A C 1
ATOM 590 O O . VAL A 1 76 ? -21.475 7.696 19.529 1.00 95.81 76 VAL A O 1
ATOM 593 N N . GLU A 1 77 ? -22.423 6.664 17.789 1.00 96.62 77 GLU A N 1
ATOM 594 C CA . GLU A 1 77 ? -23.591 7.554 17.730 1.00 96.62 77 GLU A CA 1
ATOM 595 C C . GLU A 1 77 ? -24.399 7.531 19.032 1.00 96.62 77 GLU A C 1
ATOM 597 O O . GLU A 1 77 ? -24.843 8.571 19.522 1.00 96.62 77 GLU A O 1
ATOM 602 N N . ARG A 1 78 ? -24.574 6.345 19.624 1.00 95.75 78 ARG A N 1
ATOM 603 C CA . ARG A 1 78 ? -25.285 6.185 20.897 1.00 95.75 78 ARG A CA 1
ATOM 604 C C . ARG A 1 78 ? -24.467 6.678 22.091 1.00 95.75 78 ARG A C 1
ATOM 606 O O . ARG A 1 78 ? -25.043 7.097 23.096 1.00 95.75 78 ARG A O 1
ATOM 613 N N . THR A 1 79 ? -23.144 6.561 22.041 1.00 93.94 79 THR A N 1
ATOM 614 C CA . THR A 1 79 ? -22.248 6.919 23.147 1.00 93.94 79 THR A CA 1
ATOM 615 C C . THR A 1 79 ? -20.932 7.459 22.581 1.00 93.94 79 THR A C 1
ATOM 617 O O . THR A 1 79 ? -20.003 6.685 22.363 1.00 93.94 79 THR A O 1
ATOM 620 N N . PRO A 1 80 ? -20.824 8.780 22.349 1.00 91.88 80 PRO A N 1
ATOM 621 C CA . PRO A 1 80 ? -19.675 9.363 21.652 1.00 91.88 80 PRO A CA 1
ATOM 622 C C . PRO A 1 80 ? -18.365 9.268 22.447 1.00 91.88 80 PRO A C 1
ATOM 624 O O . PRO A 1 80 ? -17.294 9.230 21.851 1.00 91.88 80 PRO A O 1
ATOM 627 N N . ASP A 1 81 ? -18.446 9.172 23.777 1.00 94.38 81 ASP A N 1
ATOM 628 C CA . ASP A 1 81 ? -17.286 9.028 24.667 1.00 94.38 81 ASP A CA 1
ATOM 629 C C . ASP A 1 81 ? -16.844 7.562 24.860 1.00 94.38 81 ASP A C 1
ATOM 631 O O . ASP A 1 81 ? -16.035 7.270 25.742 1.00 94.38 81 ASP A O 1
ATOM 635 N N . ILE A 1 82 ? -17.378 6.624 24.066 1.00 94.12 82 ILE A N 1
ATOM 636 C CA . ILE A 1 82 ? -17.007 5.207 24.142 1.00 94.12 82 ILE A CA 1
ATOM 637 C C . ILE A 1 82 ? -15.521 5.018 23.823 1.00 94.12 82 ILE A C 1
ATOM 639 O O . ILE A 1 82 ? -14.995 5.489 22.810 1.00 94.12 82 ILE A O 1
ATOM 643 N N . TYR A 1 83 ? -14.818 4.288 24.682 1.00 94.56 83 TYR A N 1
ATOM 644 C CA . TYR A 1 83 ? -13.400 4.046 24.472 1.00 94.56 83 TYR A CA 1
ATOM 645 C C . TYR A 1 83 ? -13.172 2.996 23.380 1.00 94.56 83 TYR A C 1
ATOM 647 O O . TYR A 1 83 ? -13.910 2.021 23.236 1.00 94.56 83 TYR A O 1
ATOM 655 N N . THR A 1 84 ? -12.055 3.099 22.657 1.00 93.56 84 THR A N 1
ATOM 656 C CA . THR A 1 84 ? -11.712 2.146 21.584 1.00 93.56 84 THR A CA 1
ATOM 657 C C . THR A 1 84 ? -11.610 0.695 22.068 1.00 93.56 84 THR A C 1
ATOM 659 O O . THR A 1 84 ? -11.888 -0.227 21.308 1.00 93.56 84 THR A O 1
ATOM 662 N N . PHE A 1 85 ? -1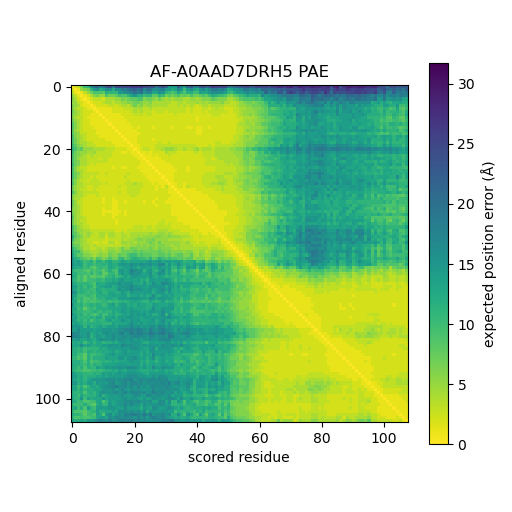1.213 0.463 23.326 1.00 94.38 85 PHE A N 1
ATOM 663 C CA . PHE A 1 85 ? -11.182 -0.895 23.883 1.00 94.38 85 PHE A CA 1
ATOM 664 C C . PHE A 1 85 ? -12.594 -1.446 24.143 1.00 94.38 85 PHE A C 1
ATOM 666 O O . PHE A 1 85 ? -12.804 -2.649 24.048 1.00 94.38 85 PHE A O 1
ATOM 673 N N . GLU A 1 86 ? -13.568 -0.583 24.439 1.00 94.69 86 GLU A N 1
ATOM 674 C CA . GLU A 1 86 ? -14.968 -0.974 24.626 1.00 94.69 86 GLU A CA 1
ATOM 675 C C . GLU A 1 86 ? -15.606 -1.314 23.284 1.00 94.69 86 GLU A C 1
ATOM 677 O O . GLU A 1 86 ? -16.276 -2.335 23.175 1.00 94.69 86 GLU A O 1
ATOM 682 N N . LEU A 1 87 ? -15.311 -0.528 22.243 1.00 94.56 87 LEU A N 1
ATOM 683 C CA . LEU A 1 87 ? -15.677 -0.848 20.861 1.00 94.56 87 LEU A CA 1
ATOM 684 C C . LEU A 1 87 ? -15.097 -2.197 20.416 1.00 94.56 87 LEU A C 1
ATOM 686 O O . LEU A 1 87 ? -15.804 -3.014 19.833 1.00 94.56 87 LEU A O 1
ATOM 690 N N . GLN A 1 88 ? -13.827 -2.457 20.737 1.00 95.56 88 GLN A N 1
ATOM 691 C CA . GLN A 1 88 ? -13.168 -3.732 20.452 1.00 95.56 88 GLN A CA 1
ATOM 692 C C . GLN A 1 88 ? -13.869 -4.900 21.159 1.00 95.56 88 GLN A C 1
ATOM 694 O O . GLN A 1 88 ? -14.175 -5.908 20.525 1.00 95.56 88 GLN A O 1
ATOM 699 N N . ASN A 1 89 ? -14.164 -4.748 22.453 1.00 95.38 89 ASN A N 1
ATOM 700 C CA . ASN A 1 89 ? -14.859 -5.764 23.243 1.00 95.38 89 ASN A CA 1
ATOM 701 C C . ASN A 1 89 ? -16.288 -6.003 22.738 1.00 95.38 89 ASN A C 1
ATOM 703 O O . ASN A 1 89 ? -16.727 -7.148 22.661 1.00 95.38 89 ASN A O 1
ATOM 707 N N . ALA A 1 90 ? -17.009 -4.940 22.377 1.00 94.50 90 ALA A N 1
ATOM 708 C CA . ALA A 1 90 ? -18.367 -5.026 21.854 1.00 94.50 90 ALA A CA 1
ATOM 709 C C . ALA A 1 90 ? -18.405 -5.721 20.488 1.00 94.50 90 ALA A C 1
ATOM 711 O O . ALA A 1 90 ? -19.261 -6.575 20.263 1.00 94.50 90 ALA A O 1
ATOM 712 N N . LEU A 1 91 ? -17.455 -5.406 19.602 1.00 94.88 91 LEU A N 1
ATOM 713 C CA . LEU A 1 91 ? -17.323 -6.082 18.315 1.00 94.88 91 LEU A CA 1
ATOM 714 C C . LEU A 1 91 ? -16.997 -7.566 18.501 1.00 94.88 91 LEU A C 1
ATOM 716 O O . LEU A 1 91 ? -17.668 -8.414 17.921 1.00 94.88 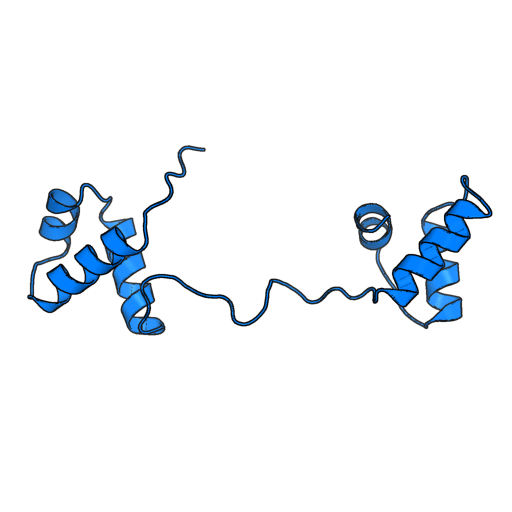91 LEU A O 1
ATOM 720 N N . TYR A 1 92 ? -16.028 -7.887 19.360 1.00 95.69 92 TYR A N 1
ATOM 721 C CA . TYR A 1 92 ? -15.682 -9.274 19.661 1.00 95.69 92 TYR A CA 1
ATOM 722 C C . TYR A 1 92 ? -16.878 -10.049 20.232 1.00 95.69 92 TYR A C 1
ATOM 724 O O . TYR A 1 92 ? -17.136 -11.176 19.821 1.00 95.69 92 TYR A O 1
ATOM 732 N N . ALA A 1 93 ? -17.657 -9.437 21.127 1.00 95.19 93 ALA A N 1
ATOM 733 C CA . ALA A 1 93 ? -18.855 -10.058 21.684 1.00 95.19 93 ALA A CA 1
ATOM 734 C C . ALA A 1 93 ? -19.959 -10.292 20.635 1.00 95.19 93 ALA A C 1
ATOM 736 O O . ALA A 1 93 ? -20.686 -11.278 20.734 1.00 95.19 93 ALA A O 1
ATOM 737 N N . ALA A 1 94 ? -20.093 -9.407 19.643 1.00 93.31 94 ALA A N 1
ATOM 738 C CA . ALA A 1 94 ? -21.123 -9.504 18.610 1.00 93.31 94 ALA A CA 1
ATOM 739 C C . ALA A 1 94 ? -20.748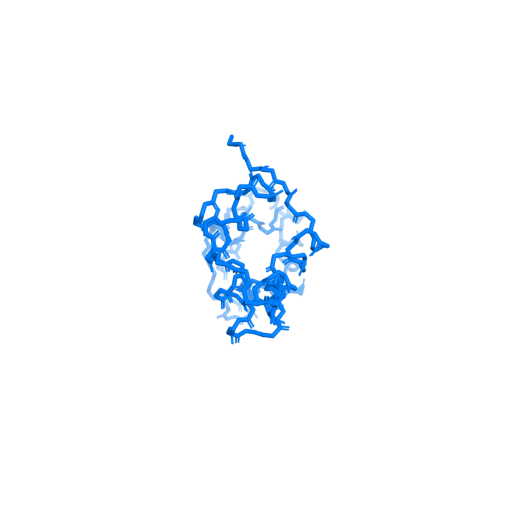 -10.455 17.460 1.00 93.31 94 ALA A C 1
ATOM 741 O O . ALA A 1 94 ? -21.615 -11.165 16.951 1.00 93.31 94 ALA A O 1
ATOM 742 N N . THR A 1 95 ? -19.480 -10.468 17.035 1.00 91.06 95 THR A N 1
ATOM 743 C CA . THR A 1 95 ? -19.051 -11.135 15.789 1.00 91.06 95 THR A CA 1
ATOM 744 C C . THR A 1 95 ? -17.903 -12.125 15.973 1.00 91.06 95 THR A C 1
ATOM 746 O O . THR A 1 95 ? -17.568 -12.855 15.042 1.00 91.06 95 THR A O 1
ATOM 749 N N . GLY A 1 96 ? -17.295 -12.182 17.161 1.00 92.88 96 GLY A N 1
ATOM 750 C CA . GLY A 1 96 ? -16.119 -13.007 17.444 1.00 92.88 96 GLY A CA 1
ATOM 751 C C . GLY A 1 96 ? -14.822 -12.485 16.817 1.00 92.88 96 GLY A C 1
ATOM 752 O O . GLY A 1 96 ? -13.795 -13.158 16.895 1.00 92.88 96 GLY A O 1
ATOM 753 N N . LEU A 1 97 ? -14.844 -11.306 16.182 1.00 91.19 97 LEU A N 1
ATOM 754 C CA . LEU A 1 97 ? -13.678 -10.731 15.514 1.00 91.19 97 LEU A CA 1
ATOM 755 C C . LEU A 1 97 ? -12.803 -9.948 16.494 1.00 91.19 97 LEU A C 1
ATOM 757 O O . LEU A 1 97 ? -13.212 -8.929 17.051 1.00 91.19 97 LEU A O 1
ATOM 761 N N . GLU A 1 98 ? -11.557 -10.390 16.650 1.00 92.38 98 GLU A N 1
ATOM 762 C CA . GLU A 1 98 ? -10.532 -9.648 17.379 1.00 92.38 98 GLU A CA 1
ATOM 763 C C . GLU A 1 98 ? -9.755 -8.741 16.412 1.00 92.38 98 GLU A C 1
ATOM 765 O O . GLU A 1 98 ? -9.014 -9.201 15.541 1.00 92.38 98 GLU A O 1
ATOM 770 N N . VAL A 1 99 ? -9.927 -7.426 16.555 1.00 92.31 99 VAL A N 1
ATOM 771 C CA . VAL A 1 99 ? -9.247 -6.414 15.731 1.00 92.31 99 VAL A CA 1
ATOM 772 C C . VAL A 1 99 ? -8.400 -5.492 16.588 1.00 92.31 99 VAL A C 1
ATOM 774 O O . VAL A 1 99 ? -8.713 -5.255 17.749 1.00 92.31 99 VAL A O 1
ATOM 777 N N . SER A 1 100 ? -7.325 -4.937 16.029 1.00 93.38 100 SER A N 1
ATOM 778 C CA . SER A 1 100 ? -6.486 -3.991 16.770 1.00 93.38 100 SER A CA 1
ATOM 779 C C . SER A 1 100 ? -7.200 -2.651 16.985 1.00 93.38 100 SER A C 1
ATOM 781 O O . SER A 1 100 ? -7.995 -2.225 16.145 1.00 93.38 100 SER A O 1
ATOM 783 N N . LYS A 1 101 ? -6.844 -1.924 18.051 1.00 92.69 101 LYS A N 1
ATOM 784 C CA . LYS A 1 101 ? -7.339 -0.553 18.283 1.00 92.69 101 LYS A CA 1
ATOM 785 C C . LYS A 1 101 ? -7.070 0.365 17.085 1.00 92.69 101 LYS A C 1
ATOM 787 O O . LYS A 1 101 ? -7.957 1.097 16.668 1.00 92.69 101 LYS A O 1
ATOM 792 N N . ASN A 1 102 ? -5.890 0.253 16.467 1.00 93.81 102 ASN A N 1
ATOM 793 C CA . ASN A 1 102 ? -5.555 0.997 15.250 1.00 93.81 102 ASN A CA 1
ATOM 794 C C . ASN A 1 102 ? -6.483 0.657 14.079 1.00 93.81 102 ASN A C 1
ATOM 796 O O . ASN A 1 102 ? -6.779 1.529 13.272 1.00 93.81 102 ASN A O 1
ATOM 800 N N . THR A 1 103 ? -6.938 -0.593 13.962 1.00 92.75 103 THR A N 1
ATOM 801 C CA . THR A 1 103 ? -7.907 -0.983 12.930 1.00 92.75 103 THR A CA 1
ATOM 802 C C . THR A 1 103 ? -9.218 -0.234 13.127 1.00 92.75 103 THR A C 1
ATOM 804 O O . THR A 1 103 ? -9.730 0.313 12.160 1.00 92.75 103 THR A O 1
ATOM 807 N N . ILE A 1 104 ? -9.714 -0.145 14.363 1.00 91.56 104 ILE A N 1
ATOM 808 C CA . ILE A 1 104 ? -10.936 0.603 14.692 1.00 91.56 104 ILE A CA 1
ATOM 809 C C . ILE A 1 104 ? -10.742 2.100 14.404 1.00 91.56 104 ILE A C 1
ATOM 811 O O . ILE A 1 104 ? -11.522 2.671 13.653 1.00 91.56 104 ILE A O 1
ATOM 815 N N . CYS A 1 105 ? -9.660 2.713 14.898 1.00 91.56 105 CYS A N 1
ATOM 816 C CA . CYS A 1 105 ? -9.387 4.147 14.711 1.00 91.56 105 CYS A CA 1
ATOM 817 C C . CYS A 1 105 ? -9.117 4.574 13.263 1.00 91.56 105 CYS A C 1
ATOM 819 O O . CYS A 1 105 ? -9.267 5.741 12.944 1.00 91.56 105 CYS A O 1
ATOM 821 N N . ASN A 1 106 ? -8.646 3.671 12.401 1.00 90.00 106 ASN A N 1
ATOM 822 C CA . ASN A 1 106 ? -8.469 3.975 10.978 1.00 90.00 106 ASN A CA 1
ATOM 823 C C . ASN A 1 106 ? -9.757 3.762 10.169 1.00 90.00 106 ASN A C 1
ATOM 825 O O . ASN A 1 106 ? -9.772 4.057 8.974 1.00 90.00 106 ASN A O 1
ATOM 829 N N . THR A 1 107 ? -10.771 3.141 10.776 1.00 89.56 107 THR A N 1
ATOM 830 C CA . THR A 1 107 ? -12.025 2.778 10.109 1.00 89.56 107 THR A CA 1
ATOM 831 C C . THR A 1 107 ? -13.142 3.766 10.427 1.00 89.56 107 THR A C 1
ATOM 833 O O . THR A 1 107 ? -13.908 4.075 9.520 1.00 89.56 107 THR A O 1
ATOM 836 N N . LEU A 1 108 ? -13.211 4.230 11.680 1.00 87.25 108 LEU A N 1
ATOM 837 C CA . LEU A 1 108 ? -14.090 5.304 12.159 1.00 87.25 108 LEU A CA 1
ATOM 838 C C . LEU A 1 108 ? -13.451 6.675 11.908 1.00 87.25 108 LEU A C 1
ATOM 840 O O . LEU A 1 108 ? -14.192 7.612 11.547 1.00 87.25 108 LEU A O 1
#

Secondary structure (DSSP, 8-state):
---PPPPHHHHHHHHHHHHTT--HHHHHHHHT--HHHHHHHHHHHHHHSSSS---SSSSSPPSS-HHHHHHHHHHHHH-TT--HHHHHHHHHHHH-----HHHHHTT-